Protein AF-A0A4R8RP46-F1 (afdb_monomer_lite)

Organism: Colletotrichum trifolii (NCBI:txid5466)

Structure (mmCIF, N/CA/C/O backbone):
data_AF-A0A4R8RP46-F1
#
_entry.id   AF-A0A4R8RP46-F1
#
loop_
_atom_site.group_PDB
_atom_site.id
_atom_site.type_symbol
_atom_site.label_atom_id
_atom_site.label_alt_id
_atom_site.label_comp_id
_atom_site.label_asym_id
_atom_site.label_entity_id
_atom_site.label_seq_id
_atom_site.pdbx_PDB_ins_code
_atom_site.Cartn_x
_atom_site.Cartn_y
_atom_site.Cartn_z
_atom_site.occupancy
_atom_site.B_iso_or_equiv
_atom_site.auth_seq_id
_atom_site.auth_comp_id
_atom_site.auth_asym_id
_atom_site.auth_atom_id
_atom_site.pdbx_PDB_model_num
ATOM 1 N N . MET A 1 1 ? 1.568 -0.955 0.364 1.00 81.25 1 MET A N 1
ATOM 2 C CA . MET A 1 1 ? 1.565 -2.417 0.571 1.00 81.25 1 MET A CA 1
ATOM 3 C C . MET A 1 1 ? 0.266 -2.947 0.021 1.00 81.25 1 MET A C 1
ATOM 5 O O . MET A 1 1 ? -0.796 -2.541 0.490 1.00 81.25 1 MET A O 1
ATOM 9 N N . HIS A 1 2 ? 0.371 -3.788 -0.991 1.00 82.38 2 HIS A N 1
ATOM 10 C CA . HIS A 1 2 ? -0.749 -4.465 -1.618 1.00 82.38 2 HIS A CA 1
ATOM 11 C C . HIS A 1 2 ? -0.330 -5.909 -1.912 1.00 82.38 2 HIS A C 1
ATOM 13 O O . HIS A 1 2 ? 0.815 -6.285 -1.653 1.00 82.38 2 HIS A O 1
ATOM 19 N N . TRP A 1 3 ? -1.266 -6.714 -2.398 1.00 83.00 3 TRP A N 1
ATOM 20 C CA . TRP A 1 3 ? -0.976 -8.031 -2.953 1.00 83.00 3 TRP A CA 1
ATOM 21 C C . TRP A 1 3 ? -1.946 -8.360 -4.088 1.00 83.00 3 TRP A C 1
ATOM 23 O O . TRP A 1 3 ? -3.057 -7.824 -4.145 1.00 83.00 3 TRP A O 1
ATOM 33 N N . HIS A 1 4 ? -1.544 -9.292 -4.951 1.00 79.75 4 HIS A N 1
ATOM 34 C CA . HIS A 1 4 ? -2.349 -9.784 -6.066 1.00 79.75 4 HIS A CA 1
ATOM 35 C C . HIS A 1 4 ? -2.932 -11.168 -5.740 1.00 79.75 4 HIS A C 1
ATOM 37 O O . HIS A 1 4 ? -2.186 -12.133 -5.581 1.00 79.75 4 HIS A O 1
ATOM 43 N N . PRO A 1 5 ? -4.265 -11.318 -5.608 1.00 70.94 5 PRO A N 1
ATOM 44 C CA . PRO A 1 5 ? -4.872 -12.583 -5.185 1.00 70.94 5 PRO A CA 1
ATOM 45 C C . PRO A 1 5 ? -4.964 -13.632 -6.304 1.00 70.94 5 PRO A C 1
ATOM 47 O O . PRO A 1 5 ? -5.328 -14.775 -6.034 1.00 70.94 5 PRO A O 1
ATOM 50 N N . ASN A 1 6 ? -4.722 -13.246 -7.560 1.00 71.69 6 ASN A N 1
ATOM 51 C CA . ASN A 1 6 ? -5.029 -14.053 -8.743 1.00 71.69 6 ASN A CA 1
ATOM 52 C C . ASN A 1 6 ? -3.844 -14.285 -9.693 1.00 71.69 6 ASN A C 1
ATOM 54 O O . ASN A 1 6 ? -4.048 -14.940 -10.715 1.00 71.69 6 ASN A O 1
ATOM 58 N N . ALA A 1 7 ? -2.646 -13.770 -9.400 1.00 71.00 7 ALA A N 1
ATOM 59 C CA . ALA A 1 7 ? -1.489 -13.948 -10.270 1.00 71.00 7 ALA A CA 1
ATOM 60 C C . ALA A 1 7 ? -0.156 -13.789 -9.544 1.00 71.00 7 ALA A C 1
ATOM 62 O O . ALA A 1 7 ? -0.041 -13.011 -8.600 1.00 71.00 7 ALA A O 1
ATOM 63 N N . ASP A 1 8 ? 0.849 -14.489 -10.066 1.00 77.69 8 ASP A N 1
ATOM 64 C CA . ASP A 1 8 ? 2.246 -14.191 -9.780 1.00 77.69 8 ASP A CA 1
ATOM 65 C C . ASP A 1 8 ? 2.625 -12.869 -10.467 1.00 77.69 8 ASP A C 1
ATOM 67 O O . ASP A 1 8 ? 2.337 -12.672 -11.656 1.00 77.69 8 ASP A O 1
ATOM 71 N N . GLU A 1 9 ? 3.282 -11.986 -9.721 1.00 78.12 9 GLU A N 1
ATOM 72 C CA . GLU A 1 9 ? 3.878 -10.755 -10.236 1.00 78.12 9 GLU A CA 1
ATOM 73 C C . GLU A 1 9 ? 5.312 -11.020 -10.706 1.00 78.12 9 GLU A C 1
ATOM 75 O O . GLU A 1 9 ? 6.105 -11.659 -10.012 1.00 78.12 9 GLU A O 1
ATOM 80 N N . TRP A 1 10 ? 5.651 -10.510 -11.888 1.00 81.62 10 TRP A N 1
ATOM 81 C CA . TRP A 1 10 ? 7.022 -10.408 -12.373 1.00 81.62 10 TRP A CA 1
ATOM 82 C C . TRP A 1 10 ? 7.407 -8.942 -12.502 1.00 81.62 10 TRP A C 1
ATOM 84 O O . TRP A 1 10 ? 6.864 -8.231 -13.348 1.00 81.62 10 TRP A O 1
ATOM 94 N N . SER A 1 11 ? 8.383 -8.510 -11.711 1.00 82.81 11 SER A N 1
ATOM 95 C CA . SER A 1 11 ? 8.837 -7.121 -11.700 1.00 82.81 11 SER A CA 1
ATOM 96 C C . SER A 1 11 ? 10.106 -6.957 -12.547 1.00 82.81 11 SER A C 1
ATOM 98 O O . SER A 1 11 ? 11.083 -7.698 -12.403 1.00 82.81 11 SER A O 1
ATOM 100 N N . PHE A 1 12 ? 10.110 -5.972 -13.446 1.00 85.06 12 PHE A N 1
ATOM 101 C CA . PHE A 1 12 ? 11.280 -5.577 -14.232 1.00 85.06 12 PHE A CA 1
ATOM 102 C C . PHE A 1 12 ? 11.626 -4.112 -13.959 1.00 85.06 12 PHE A C 1
ATOM 104 O O . PHE A 1 12 ? 10.839 -3.211 -14.246 1.00 85.06 12 PHE A O 1
ATOM 111 N N . PHE A 1 13 ? 12.818 -3.864 -13.418 1.00 86.50 13 PHE A N 1
ATOM 112 C CA . PHE A 1 13 ? 13.283 -2.522 -13.065 1.00 86.50 13 PHE A CA 1
ATOM 113 C C . PHE A 1 13 ? 13.990 -1.868 -14.256 1.00 86.50 13 PHE A C 1
ATOM 115 O O . PHE A 1 13 ? 15.043 -2.334 -14.689 1.00 86.50 13 PHE A O 1
ATOM 122 N N . ILE A 1 14 ? 13.423 -0.775 -14.771 1.00 88.12 14 ILE A N 1
ATOM 123 C CA . ILE A 1 14 ? 13.966 -0.029 -15.916 1.00 88.12 14 ILE A CA 1
ATOM 124 C C . ILE A 1 14 ? 15.112 0.879 -15.460 1.00 88.12 14 ILE A C 1
ATOM 126 O O . ILE A 1 14 ? 16.157 0.946 -16.108 1.00 88.12 14 ILE A O 1
ATOM 130 N N . ARG A 1 15 ? 14.928 1.582 -14.336 1.00 87.25 15 ARG A N 1
ATOM 131 C CA . ARG A 1 15 ? 15.946 2.456 -13.733 1.00 87.25 15 ARG A CA 1
ATOM 132 C C . ARG A 1 15 ? 15.701 2.672 -12.247 1.00 87.25 15 ARG A C 1
ATOM 134 O O . ARG A 1 15 ? 14.576 2.531 -11.781 1.00 87.25 15 ARG A O 1
ATOM 141 N N . GLY A 1 16 ? 16.747 3.099 -11.544 1.00 88.00 16 GLY A N 1
ATOM 142 C CA . GLY A 1 16 ? 16.708 3.436 -10.122 1.00 88.00 16 GLY A CA 1
ATOM 143 C C . GLY A 1 16 ? 17.165 2.289 -9.221 1.00 88.00 16 GLY A C 1
ATOM 144 O O . GLY A 1 16 ? 17.745 1.303 -9.680 1.00 88.00 16 GLY A O 1
ATOM 145 N N . ARG A 1 17 ? 16.951 2.448 -7.910 1.00 85.44 17 ARG A N 1
ATOM 146 C CA . ARG A 1 17 ? 17.280 1.435 -6.898 1.00 85.44 17 ARG A CA 1
ATOM 147 C C . ARG A 1 17 ? 16.041 1.127 -6.078 1.00 85.44 17 ARG A C 1
ATOM 149 O O . ARG A 1 17 ? 15.529 2.001 -5.383 1.00 85.44 17 ARG A O 1
ATOM 156 N N . ALA A 1 18 ? 15.603 -0.119 -6.145 1.00 85.31 18 ALA A N 1
ATOM 157 C CA . ALA A 1 18 ? 14.440 -0.593 -5.422 1.00 85.31 18 ALA A CA 1
ATOM 158 C C . ALA A 1 18 ? 14.819 -1.651 -4.397 1.00 85.31 18 ALA A C 1
ATOM 160 O O . ALA A 1 18 ? 15.783 -2.405 -4.567 1.00 85.31 18 ALA A O 1
ATOM 161 N N . ARG A 1 19 ? 13.996 -1.728 -3.358 1.00 80.44 19 ARG A N 1
ATOM 162 C CA . ARG A 1 19 ? 13.900 -2.898 -2.497 1.00 80.44 19 ARG A CA 1
ATOM 163 C C . ARG A 1 19 ? 12.488 -3.455 -2.621 1.00 80.44 19 ARG A C 1
ATOM 165 O O . ARG A 1 19 ? 11.533 -2.730 -2.362 1.00 80.44 19 ARG A O 1
ATOM 172 N N . ASP A 1 20 ? 12.395 -4.722 -3.006 1.00 74.88 20 ASP A N 1
ATOM 173 C CA . ASP A 1 20 ? 11.135 -5.443 -3.175 1.00 74.88 20 ASP A CA 1
ATOM 174 C C . ASP A 1 20 ? 10.917 -6.429 -2.012 1.00 74.88 20 ASP A C 1
ATOM 176 O O . ASP A 1 20 ? 11.827 -7.167 -1.621 1.00 74.88 20 ASP A O 1
ATOM 180 N N . MET A 1 21 ? 9.728 -6.378 -1.408 1.00 64.75 21 MET A N 1
ATOM 181 C CA . MET A 1 21 ? 9.329 -7.143 -0.224 1.00 64.75 21 MET A CA 1
ATOM 182 C C . MET A 1 21 ? 7.846 -7.523 -0.293 1.00 64.75 21 MET A C 1
ATOM 184 O O . MET A 1 21 ? 7.031 -6.978 0.445 1.00 64.75 21 MET A O 1
ATOM 188 N N . GLY A 1 22 ? 7.474 -8.427 -1.196 1.00 54.78 22 GLY A N 1
ATOM 189 C CA . GLY A 1 22 ? 6.193 -9.142 -1.159 1.00 54.78 22 GLY A CA 1
ATOM 190 C C . GLY A 1 22 ? 4.877 -8.354 -0.958 1.00 54.78 22 GLY A C 1
ATOM 191 O O . GLY A 1 22 ? 3.977 -8.909 -0.335 1.00 54.78 22 GLY A O 1
ATOM 192 N N . HIS A 1 23 ? 4.646 -7.120 -1.421 1.00 71.00 23 HIS A N 1
ATOM 193 C CA . HIS A 1 23 ? 5.485 -6.199 -2.205 1.00 71.00 23 HIS A CA 1
ATOM 194 C C . HIS A 1 23 ? 4.923 -4.781 -2.032 1.00 71.00 23 HIS A C 1
ATOM 196 O O . HIS A 1 23 ? 3.912 -4.384 -2.603 1.00 71.00 23 HIS A O 1
ATOM 202 N N . PHE A 1 24 ? 5.549 -3.994 -1.158 1.00 75.25 24 PHE A N 1
ATOM 203 C CA . PHE A 1 24 ? 5.631 -2.558 -1.401 1.00 75.25 24 PHE A CA 1
ATOM 204 C C . PHE A 1 24 ? 6.980 -2.309 -2.062 1.00 75.25 24 PHE A C 1
ATOM 206 O O . PHE A 1 24 ? 7.991 -2.860 -1.627 1.00 75.25 24 PHE A O 1
ATOM 213 N N . VAL A 1 25 ? 6.993 -1.477 -3.094 1.00 80.25 25 VAL A N 1
ATOM 214 C CA . VAL A 1 25 ? 8.233 -1.071 -3.743 1.00 80.25 25 VAL A CA 1
ATOM 215 C C . VAL A 1 25 ? 8.660 0.259 -3.147 1.00 80.25 25 VAL A C 1
ATOM 217 O O . VAL A 1 25 ? 7.968 1.269 -3.256 1.00 80.25 25 VAL A O 1
ATOM 220 N N . GLU A 1 26 ? 9.801 0.241 -2.469 1.00 86.56 26 GLU A N 1
ATOM 221 C CA . GLU A 1 26 ? 10.400 1.431 -1.877 1.00 86.56 26 GLU A CA 1
ATOM 222 C C . GLU A 1 26 ? 11.567 1.896 -2.750 1.00 86.56 26 GLU A C 1
ATOM 224 O O . GLU A 1 26 ? 12.530 1.151 -2.969 1.00 86.56 26 GLU A O 1
ATOM 229 N N . ASN A 1 27 ? 11.492 3.136 -3.244 1.00 89.69 27 ASN A N 1
ATOM 230 C CA . ASN A 1 27 ? 12.645 3.789 -3.852 1.00 89.69 27 ASN A CA 1
ATOM 231 C C . ASN A 1 27 ? 13.646 4.157 -2.747 1.00 89.69 27 ASN A C 1
ATOM 233 O O . ASN A 1 27 ? 13.352 4.985 -1.889 1.00 89.69 27 ASN A O 1
ATOM 237 N N . ILE A 1 28 ? 14.826 3.536 -2.778 1.00 91.62 28 ILE A N 1
ATOM 238 C CA . ILE A 1 28 ? 15.909 3.740 -1.798 1.00 91.62 28 ILE A CA 1
ATOM 239 C C . ILE A 1 28 ? 17.047 4.614 -2.352 1.00 91.62 28 ILE A C 1
ATOM 241 O O . ILE A 1 28 ? 18.153 4.646 -1.798 1.00 91.62 28 ILE A O 1
ATOM 245 N N . GLY A 1 29 ? 16.823 5.244 -3.505 1.00 87.50 29 GLY A N 1
ATOM 246 C CA . GLY A 1 29 ? 17.741 6.188 -4.123 1.00 87.50 29 GLY A CA 1
ATOM 247 C C . GLY A 1 29 ? 17.179 7.600 -4.191 1.00 87.50 29 GLY A C 1
ATOM 248 O O . GLY A 1 29 ? 16.005 7.838 -3.934 1.00 87.50 29 GLY A O 1
ATOM 249 N N . ASP A 1 30 ? 18.050 8.525 -4.583 1.00 91.94 30 ASP A N 1
ATOM 250 C CA . ASP A 1 30 ? 17.712 9.943 -4.752 1.00 91.94 30 ASP A CA 1
ATOM 251 C C . ASP A 1 30 ? 17.213 10.261 -6.175 1.00 91.94 30 ASP A C 1
ATOM 253 O O . ASP A 1 30 ? 16.832 11.387 -6.477 1.00 91.94 30 ASP A O 1
ATOM 257 N N . GLU A 1 31 ? 17.206 9.254 -7.052 1.00 92.38 31 GLU A N 1
ATOM 258 C CA . GLU A 1 31 ? 16.782 9.345 -8.449 1.00 92.38 31 GLU A CA 1
ATOM 259 C C . GLU A 1 31 ? 15.427 8.651 -8.654 1.00 92.38 31 GLU A C 1
ATOM 261 O O . GLU A 1 31 ? 15.087 7.740 -7.890 1.00 92.38 31 GLU A O 1
ATOM 266 N N . PRO A 1 32 ? 14.647 9.013 -9.690 1.00 91.56 32 PRO A N 1
ATOM 267 C CA . PRO A 1 32 ? 13.362 8.374 -9.942 1.00 91.56 32 PRO A CA 1
ATOM 268 C C . PRO A 1 32 ? 13.496 6.870 -10.218 1.00 91.56 32 PRO A C 1
ATOM 270 O O . PRO A 1 32 ? 14.373 6.432 -10.969 1.00 91.56 32 PRO A O 1
ATOM 273 N N . LEU A 1 33 ? 12.579 6.100 -9.634 1.00 89.50 33 LEU A N 1
ATOM 274 C CA . LEU A 1 33 ? 12.418 4.671 -9.874 1.00 89.50 33 LEU A CA 1
ATOM 275 C C . LEU A 1 33 ? 11.360 4.449 -10.956 1.00 89.50 33 LEU A C 1
ATOM 277 O O . LEU A 1 33 ? 10.286 5.043 -10.904 1.00 89.50 33 LEU A O 1
ATOM 281 N N . GLU A 1 34 ? 11.659 3.574 -11.909 1.00 89.25 34 GLU A N 1
ATOM 282 C CA . GLU A 1 34 ? 10.720 3.169 -12.953 1.00 89.25 34 GLU A CA 1
ATOM 283 C C . GLU A 1 34 ? 10.762 1.651 -13.098 1.00 89.25 34 GLU A C 1
ATOM 285 O O . GLU A 1 34 ? 11.837 1.054 -13.232 1.00 89.25 34 GLU A O 1
ATOM 290 N N . MET A 1 35 ? 9.592 1.027 -13.033 1.00 88.56 35 MET A N 1
ATOM 291 C CA . MET A 1 35 ? 9.435 -0.419 -12.971 1.00 88.56 35 MET A CA 1
ATOM 292 C C . MET A 1 35 ? 8.187 -0.836 -13.746 1.00 88.56 35 MET A C 1
ATOM 294 O O . MET A 1 35 ? 7.210 -0.092 -13.806 1.00 88.56 35 MET A O 1
ATOM 298 N N . LEU A 1 36 ? 8.232 -2.032 -14.324 1.00 87.06 36 LEU A N 1
ATOM 299 C CA . LEU A 1 36 ? 7.078 -2.707 -14.901 1.00 87.06 36 LEU A CA 1
ATOM 300 C C . LEU A 1 36 ? 6.686 -3.884 -14.016 1.00 87.06 36 LEU A C 1
ATOM 302 O O . LEU A 1 36 ? 7.523 -4.744 -13.740 1.00 87.06 36 LEU A O 1
ATOM 306 N N . GLU A 1 37 ? 5.413 -3.932 -13.642 1.00 85.06 37 GLU A N 1
ATOM 307 C CA . 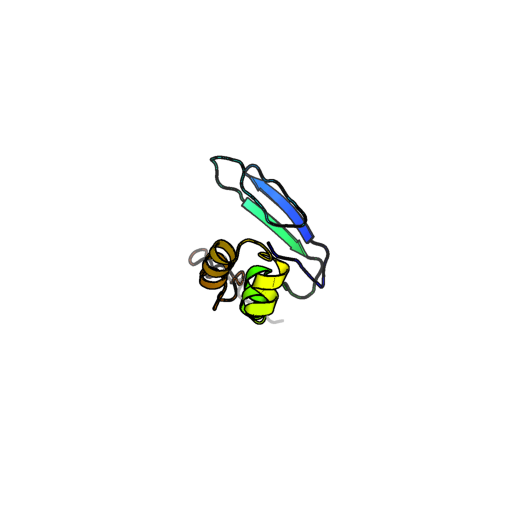GLU A 1 37 ? 4.777 -5.093 -13.020 1.00 85.06 37 GLU A CA 1
ATOM 308 C C . GLU A 1 37 ? 4.037 -5.865 -14.114 1.00 85.06 37 GLU A C 1
ATOM 310 O O . GLU A 1 37 ? 3.180 -5.324 -14.820 1.00 85.06 37 GLU A O 1
ATOM 315 N N . ILE A 1 38 ? 4.411 -7.127 -14.311 1.00 84.31 38 ILE A N 1
ATOM 316 C CA . ILE A 1 38 ? 3.841 -7.990 -15.341 1.00 84.31 38 ILE A CA 1
ATOM 317 C C . ILE A 1 38 ? 3.105 -9.132 -14.657 1.00 84.31 38 ILE A C 1
ATOM 319 O O . ILE A 1 38 ? 3.677 -9.877 -13.864 1.00 84.31 38 ILE A O 1
ATOM 323 N N . PHE A 1 39 ? 1.844 -9.313 -15.036 1.00 82.12 39 PHE A N 1
ATOM 324 C CA . PHE A 1 39 ? 0.976 -10.339 -14.474 1.00 82.12 39 PHE A CA 1
ATOM 325 C C . PHE A 1 39 ? 0.581 -11.339 -15.544 1.00 82.12 39 PHE A C 1
ATOM 327 O O . PHE A 1 39 ? 0.139 -10.968 -16.634 1.00 82.12 39 PHE A O 1
ATOM 334 N N . ARG A 1 40 ? 0.652 -12.630 -15.215 1.00 79.19 40 ARG A N 1
ATOM 335 C CA . ARG A 1 40 ? 0.019 -13.670 -16.033 1.00 79.19 40 ARG A CA 1
ATOM 336 C C . ARG A 1 40 ? -1.460 -13.804 -15.651 1.00 79.19 40 ARG A C 1
ATOM 338 O O . ARG A 1 40 ? -1.870 -14.817 -15.092 1.00 79.19 40 ARG A O 1
ATOM 345 N N . ALA A 1 41 ? -2.250 -12.780 -15.963 1.00 78.06 41 ALA A N 1
ATOM 346 C CA . ALA A 1 41 ? -3.694 -12.740 -15.737 1.00 78.06 41 ALA A CA 1
ATOM 347 C C . ALA A 1 41 ? -4.433 -12.114 -16.924 1.00 78.06 41 ALA A C 1
ATOM 349 O O . ALA A 1 41 ? -3.864 -11.358 -17.706 1.00 78.06 41 ALA A O 1
ATOM 350 N N . ASP A 1 42 ? -5.721 -12.422 -17.033 1.00 79.38 42 ASP A N 1
ATOM 351 C CA . ASP A 1 42 ? -6.657 -11.802 -17.974 1.00 79.38 42 ASP A CA 1
ATOM 352 C C . ASP A 1 42 ? -7.029 -10.361 -17.579 1.00 79.38 42 ASP A C 1
ATOM 354 O O . ASP A 1 42 ? -7.378 -9.551 -18.437 1.00 79.38 42 ASP A O 1
ATOM 358 N N . ALA A 1 43 ? -6.934 -10.035 -16.288 1.00 74.69 43 ALA A N 1
ATOM 359 C CA . ALA A 1 43 ? -7.165 -8.703 -15.751 1.00 74.69 43 ALA A CA 1
ATOM 360 C C . ALA A 1 43 ? -6.260 -8.405 -14.548 1.00 74.69 43 ALA A C 1
ATOM 362 O O . ALA A 1 43 ? -6.075 -9.250 -13.666 1.00 74.69 43 ALA A O 1
ATOM 363 N N . PHE A 1 44 ? -5.774 -7.165 -14.480 1.00 72.00 44 PHE A N 1
ATOM 364 C CA . PHE A 1 44 ? -5.106 -6.627 -13.298 1.00 72.00 44 PHE A CA 1
ATOM 365 C C . PHE A 1 44 ? -6.100 -6.511 -12.136 1.00 72.00 44 PHE A C 1
ATOM 367 O O . PHE A 1 44 ? -7.205 -5.985 -12.305 1.00 72.00 44 PHE A O 1
ATOM 374 N N . ARG A 1 45 ? -5.720 -7.026 -10.964 1.00 74.62 45 ARG A N 1
ATOM 375 C CA . ARG A 1 45 ? -6.469 -6.886 -9.710 1.00 74.62 45 ARG A CA 1
ATOM 376 C C . ARG A 1 45 ? -5.483 -6.774 -8.565 1.00 74.62 45 ARG A C 1
ATOM 378 O O . ARG A 1 45 ? -4.680 -7.683 -8.371 1.00 74.62 45 ARG A O 1
ATOM 385 N N . ASP A 1 46 ? -5.588 -5.708 -7.797 1.00 75.25 46 ASP A N 1
ATOM 386 C CA . ASP A 1 46 ? -4.820 -5.474 -6.586 1.00 75.25 46 ASP A CA 1
ATOM 387 C C . ASP A 1 46 ? -5.732 -5.487 -5.355 1.00 75.25 46 ASP A C 1
ATOM 389 O O . ASP A 1 46 ? -6.961 -5.380 -5.428 1.00 75.25 46 ASP A O 1
ATOM 393 N N . PHE A 1 47 ? -5.117 -5.672 -4.194 1.00 75.06 47 PHE A N 1
ATOM 394 C CA . PHE A 1 47 ? -5.786 -5.510 -2.917 1.00 75.06 47 PHE A CA 1
ATOM 395 C C . PHE A 1 47 ? -4.911 -4.671 -1.988 1.00 75.06 47 PHE A C 1
ATOM 397 O O . PHE A 1 47 ? -3.845 -5.105 -1.549 1.00 75.06 47 PHE A O 1
ATOM 404 N N . SER A 1 48 ? -5.361 -3.450 -1.692 1.00 81.62 48 SER A N 1
ATOM 405 C CA . SER A 1 48 ? -4.654 -2.515 -0.815 1.00 81.62 48 SER A CA 1
ATOM 406 C C . SER A 1 48 ? -4.895 -2.840 0.657 1.00 81.62 48 SER A C 1
ATOM 408 O O . SER A 1 48 ? -6.035 -2.887 1.130 1.00 81.62 48 SER A O 1
ATOM 410 N N . LEU A 1 49 ? -3.809 -2.981 1.423 1.00 83.19 49 LEU A N 1
ATOM 411 C CA . LEU A 1 49 ? -3.892 -3.180 2.870 1.00 83.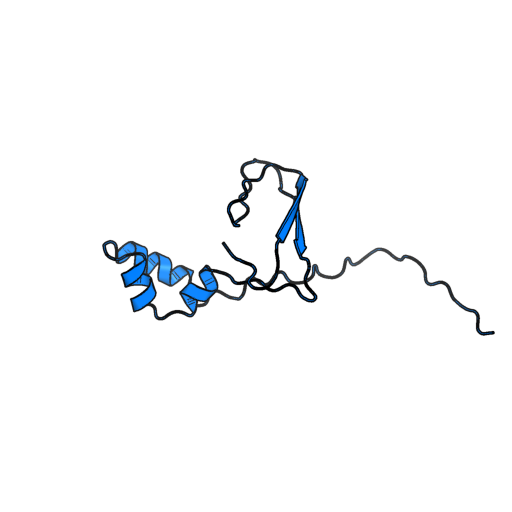19 49 LEU A CA 1
ATOM 412 C C . LEU A 1 49 ? -4.596 -1.999 3.561 1.00 83.19 49 LEU A C 1
ATOM 414 O O . LEU A 1 49 ? -5.405 -2.204 4.462 1.00 83.19 49 LEU A O 1
ATOM 418 N N . PHE A 1 50 ? -4.296 -0.761 3.151 1.00 84.06 50 PHE A N 1
ATOM 419 C CA . PHE A 1 50 ? -4.861 0.441 3.775 1.00 84.06 50 PHE A CA 1
ATOM 420 C C . PHE A 1 50 ? -6.360 0.565 3.539 1.00 84.06 50 PHE A C 1
ATOM 422 O O . PHE A 1 50 ? -7.089 0.881 4.479 1.00 84.06 50 PHE A O 1
ATOM 429 N N . GLN A 1 51 ? -6.821 0.234 2.333 1.00 82.31 51 GLN A N 1
ATOM 430 C CA . GLN A 1 51 ? -8.248 0.173 2.037 1.00 82.31 51 GLN A CA 1
ATOM 431 C C . GLN A 1 51 ? -8.938 -0.884 2.904 1.00 82.31 51 GLN A C 1
ATOM 433 O O . GLN A 1 51 ? -9.950 -0.601 3.540 1.00 82.31 51 GLN A O 1
ATOM 438 N N . TRP A 1 52 ? -8.363 -2.084 3.007 1.00 83.69 52 TRP A N 1
ATOM 439 C CA . TRP A 1 52 ? -8.930 -3.136 3.848 1.00 83.69 52 TRP A CA 1
ATOM 440 C C . TRP A 1 52 ? -9.034 -2.733 5.318 1.00 83.69 52 TRP A C 1
ATOM 442 O O . TR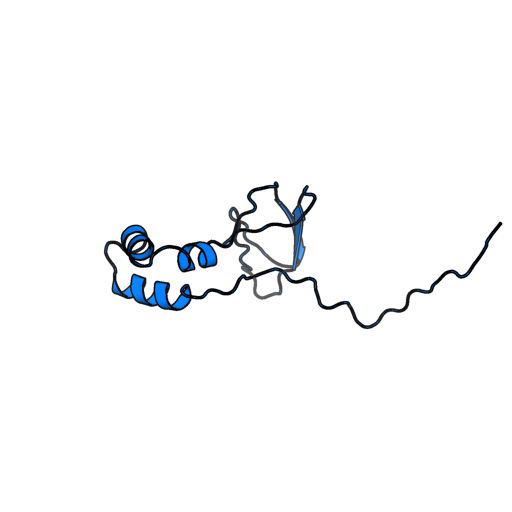P A 1 52 ? -10.057 -2.981 5.960 1.00 83.69 52 TRP A O 1
ATOM 452 N N . MET A 1 53 ? -8.007 -2.072 5.852 1.00 88.12 53 MET A N 1
ATOM 453 C CA . MET A 1 53 ? -8.046 -1.556 7.218 1.00 88.12 53 MET A CA 1
ATOM 454 C C . MET A 1 53 ? -9.092 -0.448 7.378 1.00 88.12 53 MET A C 1
ATOM 456 O O . MET A 1 53 ? -9.756 -0.425 8.405 1.00 88.12 53 MET A O 1
ATOM 460 N N . GLY A 1 54 ? -9.286 0.420 6.381 1.00 85.56 54 GLY A N 1
ATOM 461 C CA . GLY A 1 54 ? -10.333 1.448 6.385 1.00 85.56 54 GLY A CA 1
ATOM 462 C C . GLY A 1 54 ? -11.763 0.890 6.361 1.00 85.56 54 GLY A C 1
ATOM 463 O O . GLY A 1 54 ? -12.641 1.446 7.020 1.00 85.56 54 GLY A O 1
ATOM 464 N N . GLU A 1 55 ? -11.981 -0.229 5.664 1.00 87.69 55 GLU A N 1
ATOM 465 C CA . GLU A 1 55 ? -13.274 -0.934 5.572 1.00 87.69 55 GLU A CA 1
ATOM 466 C C . GLU A 1 55 ? -13.541 -1.880 6.760 1.00 87.69 55 GLU A C 1
ATOM 468 O O . GLU A 1 55 ? -14.664 -2.333 6.989 1.00 87.69 55 GLU A O 1
ATOM 473 N N . THR A 1 56 ? -12.516 -2.188 7.556 1.00 89.06 56 THR A N 1
ATOM 474 C CA . THR A 1 56 ? -12.645 -3.043 8.741 1.00 89.06 56 THR A CA 1
ATOM 475 C C . THR A 1 56 ? -13.107 -2.217 9.950 1.00 89.06 56 THR A C 1
ATOM 477 O O . THR A 1 56 ? -12.614 -1.108 10.162 1.00 89.06 56 THR A O 1
ATOM 480 N N . PRO A 1 57 ? -14.009 -2.728 10.817 1.00 92.50 57 PRO A N 1
ATOM 481 C CA . PRO A 1 57 ? -14.442 -2.003 12.008 1.00 92.50 57 PRO A CA 1
ATOM 482 C C . PRO A 1 57 ? -13.274 -1.488 12.861 1.00 92.50 57 PRO A C 1
ATOM 484 O O . PRO A 1 57 ? -12.458 -2.274 13.347 1.00 92.50 57 PRO A O 1
ATOM 487 N N . LYS A 1 58 ? -13.255 -0.171 13.118 1.00 90.38 58 LYS A N 1
ATOM 488 C CA . LYS A 1 58 ? -12.218 0.556 13.879 1.00 90.38 58 LYS A CA 1
ATOM 489 C C . LYS A 1 58 ? -11.692 -0.201 15.093 1.00 90.38 58 LYS A C 1
ATOM 491 O O . LYS A 1 58 ? -10.485 -0.309 15.283 1.00 90.38 58 LYS A O 1
ATOM 496 N N . LYS A 1 59 ? -12.603 -0.702 15.935 1.00 90.31 59 LYS A N 1
ATOM 497 C CA . LYS A 1 59 ? -12.235 -1.391 17.175 1.00 90.31 59 LYS A CA 1
ATOM 498 C C . LYS A 1 59 ? -11.377 -2.624 16.898 1.00 90.31 59 LYS A C 1
ATOM 500 O O . LYS A 1 59 ? -10.386 -2.816 17.586 1.00 90.31 59 LYS A O 1
ATOM 505 N N . MET A 1 60 ? -11.712 -3.416 15.877 1.00 90.31 60 MET A N 1
ATOM 506 C CA . MET A 1 60 ? -10.899 -4.576 15.516 1.00 90.31 60 MET A CA 1
ATOM 507 C C . MET A 1 60 ? -9.514 -4.149 15.035 1.00 90.31 60 MET A C 1
ATOM 509 O O . MET A 1 60 ? -8.531 -4.738 15.465 1.00 90.31 60 MET A O 1
ATOM 513 N N . VAL A 1 61 ? -9.419 -3.103 14.214 1.00 89.62 61 VAL A N 1
ATOM 514 C CA . VAL A 1 61 ? -8.129 -2.597 13.718 1.00 89.62 61 VAL A CA 1
ATOM 515 C C . VAL A 1 61 ? -7.241 -2.111 14.868 1.00 89.62 61 VAL A C 1
ATOM 517 O O . VAL A 1 61 ? -6.084 -2.514 14.965 1.00 89.62 61 VAL A O 1
ATOM 520 N N . ILE A 1 62 ? -7.786 -1.287 15.769 1.00 89.75 62 ILE A N 1
ATOM 521 C CA . ILE A 1 62 ? -7.038 -0.738 16.908 1.00 89.75 62 ILE A CA 1
ATOM 522 C C . ILE A 1 62 ? -6.639 -1.844 17.889 1.00 89.75 62 ILE A C 1
ATOM 524 O O . ILE A 1 62 ? -5.477 -1.903 18.280 1.00 89.75 62 ILE A O 1
ATOM 528 N N . ASP A 1 63 ? -7.556 -2.743 18.251 1.00 91.31 63 ASP A N 1
ATOM 529 C CA . ASP A 1 63 ? -7.265 -3.805 19.218 1.00 91.31 63 ASP A CA 1
ATOM 530 C C . ASP A 1 63 ? -6.195 -4.786 18.691 1.00 91.31 63 ASP A C 1
ATOM 532 O O . ASP A 1 63 ? -5.397 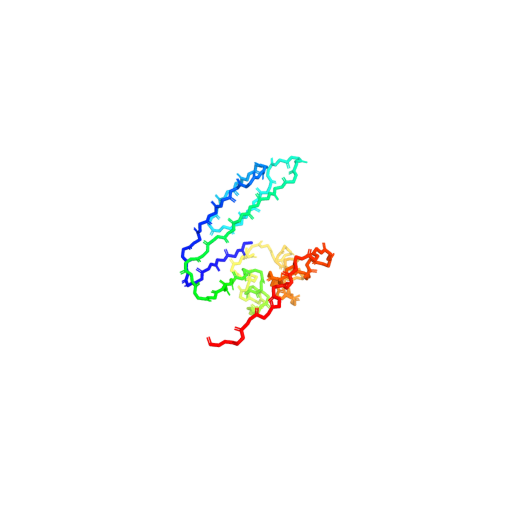-5.285 19.480 1.00 91.31 63 ASP A O 1
ATOM 536 N N . HIS A 1 64 ? -6.138 -5.049 17.376 1.00 91.00 64 HIS A N 1
ATOM 537 C CA . HIS A 1 64 ? -5.140 -5.956 16.788 1.00 91.00 64 HIS A CA 1
ATOM 538 C C . HIS A 1 64 ? -3.770 -5.298 16.582 1.00 91.00 64 HIS A C 1
ATOM 540 O O . HIS A 1 64 ? -2.749 -5.917 16.873 1.00 91.00 64 HIS A O 1
ATOM 546 N N . LEU A 1 65 ? -3.726 -4.070 16.056 1.00 90.88 65 LEU A N 1
ATOM 547 C CA . LEU A 1 65 ? -2.469 -3.421 15.652 1.00 90.88 65 LEU A CA 1
ATOM 548 C C . LEU A 1 65 ? -1.864 -2.531 16.745 1.00 90.88 65 LEU A C 1
ATOM 550 O O . LEU A 1 65 ? -0.663 -2.278 16.742 1.00 90.88 65 LEU A O 1
ATOM 554 N N . PHE A 1 66 ? -2.690 -2.056 17.678 1.00 92.44 66 PHE A N 1
ATOM 555 C CA . PHE A 1 66 ? -2.337 -1.017 18.645 1.00 92.44 66 PHE A CA 1
ATOM 556 C C . PHE A 1 66 ? -2.798 -1.366 20.069 1.00 92.44 66 PHE A C 1
ATOM 558 O O . PHE A 1 66 ? -3.137 -0.479 20.853 1.00 92.44 66 PHE A O 1
ATOM 565 N N . ALA A 1 67 ? -2.774 -2.656 20.429 1.00 86.88 67 ALA A N 1
ATOM 566 C CA . ALA A 1 67 ? -3.272 -3.192 21.705 1.00 86.88 67 ALA A CA 1
ATOM 567 C C . ALA A 1 67 ? -2.756 -2.469 22.971 1.00 86.88 67 ALA A C 1
ATOM 569 O O . ALA A 1 67 ? -3.406 -2.502 24.018 1.00 86.88 67 ALA A O 1
ATOM 570 N N . HIS A 1 68 ? -1.590 -1.820 22.891 1.00 92.19 68 HIS A N 1
ATOM 571 C CA . HIS A 1 68 ? -0.957 -1.095 23.998 1.00 92.19 68 HIS A CA 1
ATOM 572 C C . HIS A 1 68 ? -0.672 0.384 23.689 1.00 92.19 68 HIS A C 1
ATOM 574 O O . HIS A 1 68 ? -0.015 1.051 24.483 1.00 92.19 68 HIS A O 1
ATOM 580 N N . ASP A 1 69 ? -1.161 0.906 22.560 1.00 91.38 69 ASP A N 1
ATOM 581 C CA . ASP A 1 69 ? -0.909 2.283 22.118 1.00 91.38 69 ASP A CA 1
ATOM 582 C C . ASP A 1 69 ? -2.125 2.864 21.377 1.00 91.38 69 ASP A C 1
ATOM 584 O O . ASP A 1 69 ? -2.137 3.075 20.161 1.00 91.38 69 ASP A O 1
ATOM 588 N N . ALA A 1 70 ? -3.189 3.120 22.139 1.00 87.62 70 ALA A N 1
ATOM 589 C CA . ALA A 1 70 ? -4.446 3.634 21.601 1.00 87.62 70 ALA A CA 1
ATOM 590 C C . ALA A 1 70 ? -4.302 5.017 20.937 1.00 87.62 70 ALA A C 1
ATOM 592 O O . ALA A 1 70 ? -5.066 5.337 20.026 1.00 87.62 70 ALA A O 1
ATOM 593 N N . GLU A 1 71 ? -3.330 5.834 21.358 1.00 90.88 71 GLU A N 1
ATOM 594 C CA . GLU A 1 71 ? -3.095 7.153 20.765 1.00 90.88 71 GLU A CA 1
ATOM 595 C C . GLU A 1 71 ? -2.564 7.022 19.332 1.00 90.88 71 GLU A C 1
ATOM 597 O O . GLU A 1 71 ? -3.093 7.653 18.409 1.00 90.88 71 GLU A O 1
ATOM 602 N N . SER A 1 72 ? -1.559 6.168 19.120 1.00 90.81 72 SER A N 1
ATOM 603 C CA . SER A 1 72 ? -1.070 5.854 17.774 1.00 90.81 72 SER A CA 1
ATOM 604 C C . SER A 1 72 ? -2.144 5.166 16.932 1.00 90.81 72 SER A C 1
ATOM 606 O O . SER A 1 72 ? -2.278 5.481 15.748 1.00 90.81 72 SER A O 1
ATOM 608 N N . GLY A 1 73 ? -2.965 4.307 17.547 1.00 90.69 73 GLY A N 1
ATOM 609 C CA . GLY A 1 73 ? -4.103 3.667 16.887 1.00 90.69 73 GLY A CA 1
ATOM 610 C C . GLY A 1 73 ? -5.147 4.660 16.377 1.00 90.69 73 GLY A C 1
ATOM 611 O O . GLY A 1 73 ? -5.639 4.512 15.258 1.00 90.69 73 GLY A O 1
ATOM 612 N N . GLU A 1 74 ? -5.441 5.720 17.132 1.00 89.94 74 GLU A N 1
ATOM 613 C CA . GLU A 1 74 ? -6.343 6.774 16.664 1.00 89.94 74 GLU A CA 1
ATOM 614 C C . GLU A 1 74 ? -5.730 7.554 15.499 1.00 89.94 74 GLU A C 1
ATOM 616 O O . GLU A 1 74 ? -6.381 7.736 14.471 1.00 89.94 74 GLU A O 1
ATOM 621 N N . LYS A 1 75 ? -4.463 7.975 15.617 1.00 90.50 75 LYS A N 1
ATOM 622 C CA . LYS A 1 75 ? -3.751 8.688 14.540 1.00 90.50 75 LYS A CA 1
ATOM 623 C C . LYS A 1 75 ? -3.716 7.868 13.252 1.00 90.50 75 LYS A C 1
ATOM 625 O O . LYS A 1 75 ? -3.872 8.419 12.164 1.00 90.50 75 LYS A O 1
ATOM 630 N N . PHE A 1 76 ? -3.517 6.561 13.378 1.00 89.94 76 PHE A N 1
ATOM 631 C CA . PHE A 1 76 ? -3.569 5.624 12.270 1.00 89.94 76 PHE A CA 1
ATOM 632 C C . PHE A 1 76 ? -4.974 5.533 11.668 1.00 89.94 76 PHE A C 1
ATOM 634 O O . PHE A 1 76 ? -5.133 5.737 10.467 1.00 89.94 76 PHE A O 1
ATOM 641 N N . TRP A 1 77 ? -6.002 5.316 12.497 1.00 88.38 77 TRP A N 1
ATOM 642 C CA . TRP A 1 77 ? -7.393 5.227 12.046 1.00 88.38 77 TRP A CA 1
ATOM 643 C C . TRP A 1 77 ? -7.839 6.474 11.275 1.00 88.38 77 TRP A C 1
ATOM 645 O O . TRP A 1 77 ? -8.499 6.370 10.246 1.00 88.38 77 TRP A O 1
ATOM 655 N N . GLN A 1 78 ? -7.439 7.662 11.731 1.00 88.25 78 GLN A N 1
ATOM 656 C CA . GLN A 1 78 ? -7.750 8.922 11.055 1.00 88.25 78 GLN A CA 1
ATOM 657 C C . GLN A 1 78 ? -7.146 9.022 9.647 1.00 88.25 78 GLN A C 1
ATOM 659 O O . GLN A 1 78 ? -7.708 9.730 8.818 1.00 88.25 78 GLN A O 1
ATOM 664 N N . ARG A 1 79 ? -6.037 8.323 9.374 1.00 85.81 79 ARG A N 1
ATOM 665 C CA . ARG A 1 79 ? -5.394 8.295 8.052 1.00 85.81 79 ARG A CA 1
ATOM 666 C C . ARG A 1 79 ? -5.999 7.266 7.105 1.00 85.81 79 ARG A C 1
ATOM 668 O O . ARG A 1 79 ? -5.959 7.484 5.903 1.00 85.81 79 ARG A O 1
ATOM 675 N N . VAL A 1 80 ? -6.511 6.155 7.631 1.00 85.44 80 VAL A N 1
ATOM 676 C CA . VAL A 1 80 ? -7.024 5.045 6.806 1.00 85.44 80 VAL A CA 1
ATOM 677 C C . VAL A 1 80 ? -8.541 5.070 6.639 1.00 85.44 80 VAL A C 1
ATOM 679 O O . VAL A 1 80 ? -9.063 4.454 5.714 1.00 85.44 80 VAL A O 1
ATOM 682 N N . ARG A 1 81 ? -9.273 5.780 7.511 1.00 80.12 81 ARG A N 1
ATOM 683 C CA . ARG A 1 81 ? -10.728 5.916 7.376 1.00 80.12 81 ARG A CA 1
ATOM 684 C C . ARG A 1 81 ? -11.057 6.697 6.102 1.00 80.12 81 ARG A C 1
ATOM 686 O O . ARG A 1 81 ? -10.627 7.836 5.947 1.00 80.12 81 ARG A O 1
ATOM 693 N N . GLY A 1 82 ? -11.839 6.089 5.214 1.00 69.56 82 GLY A N 1
ATOM 694 C CA . GLY A 1 82 ? -12.175 6.691 3.923 1.00 69.56 82 GLY A CA 1
ATOM 695 C C . GLY A 1 82 ? -11.016 6.709 2.926 1.00 69.56 82 GLY A C 1
ATOM 696 O O . GLY A 1 82 ? -10.982 7.599 2.085 1.00 69.56 82 GLY A O 1
ATOM 697 N N . ALA A 1 83 ? -10.066 5.771 3.032 1.00 63.25 83 ALA A N 1
ATOM 698 C CA . ALA A 1 83 ? -9.060 5.567 1.997 1.00 63.25 83 ALA A CA 1
ATOM 699 C C . ALA A 1 83 ? -9.758 5.288 0.655 1.00 63.25 83 ALA A C 1
ATOM 701 O O . ALA A 1 83 ? -10.389 4.243 0.482 1.00 63.25 83 ALA A O 1
ATOM 702 N N . GLU A 1 84 ? -9.677 6.247 -0.269 1.00 62.41 84 GLU A N 1
ATOM 703 C CA . GLU A 1 84 ? -10.106 6.052 -1.651 1.00 62.41 84 GLU A CA 1
ATOM 704 C C . GLU A 1 84 ? -9.292 4.914 -2.272 1.00 62.41 84 GLU A C 1
ATOM 706 O O . GLU A 1 84 ? -8.149 4.656 -1.879 1.00 62.41 84 GLU A O 1
ATOM 711 N N . LYS A 1 85 ? -9.906 4.183 -3.206 1.00 55.50 85 LYS A N 1
ATOM 712 C CA . LYS A 1 85 ? -9.226 3.086 -3.886 1.00 55.50 85 LYS A CA 1
ATOM 713 C C . LYS A 1 85 ? -8.062 3.679 -4.681 1.00 55.50 85 LYS A C 1
ATOM 715 O O . LYS A 1 85 ? -8.286 4.454 -5.605 1.00 55.50 85 LYS A O 1
ATOM 720 N N . ASP A 1 86 ? -6.844 3.316 -4.294 1.00 59.81 86 ASP A N 1
ATOM 721 C CA . ASP A 1 86 ? -5.609 3.636 -5.016 1.00 59.81 86 ASP A CA 1
ATOM 722 C C . ASP A 1 86 ? -5.550 2.753 -6.271 1.00 59.81 86 ASP A C 1
ATOM 724 O O . ASP A 1 86 ? -4.809 1.778 -6.332 1.00 59.81 86 ASP A O 1
ATOM 728 N N . GLU A 1 87 ? -6.467 2.993 -7.213 1.00 56.25 87 GLU A N 1
ATOM 729 C CA . GLU A 1 87 ? -6.477 2.295 -8.493 1.00 56.25 87 GLU A CA 1
ATOM 730 C C . GLU A 1 87 ? -5.339 2.834 -9.353 1.00 56.25 87 GLU A C 1
ATOM 732 O O . GLU A 1 87 ? -5.254 4.038 -9.599 1.00 56.25 87 GLU A O 1
ATOM 737 N N . ILE A 1 88 ? -4.522 1.936 -9.907 1.00 54.38 88 ILE A N 1
ATOM 738 C CA . ILE A 1 88 ? -3.687 2.269 -11.062 1.00 54.38 88 ILE A CA 1
ATOM 739 C C . ILE A 1 88 ? -4.630 2.552 -12.240 1.00 54.38 88 ILE A C 1
ATOM 741 O O . ILE A 1 88 ? -5.006 1.666 -13.011 1.00 54.38 88 ILE A O 1
ATOM 745 N N . THR A 1 89 ? -5.067 3.802 -12.367 1.00 49.03 89 THR A N 1
ATOM 746 C CA . THR A 1 89 ? -5.778 4.274 -13.553 1.00 49.03 89 THR A CA 1
ATOM 747 C C . THR A 1 89 ? -4.849 4.208 -14.756 1.00 49.03 89 THR A C 1
ATOM 749 O O . THR A 1 89 ? -3.653 4.494 -14.658 1.00 49.03 89 THR A O 1
ATOM 752 N N . ARG A 1 90 ? -5.408 3.825 -15.914 1.00 42.44 90 ARG A N 1
ATOM 753 C CA . ARG A 1 90 ? -4.703 3.912 -17.199 1.00 42.44 90 ARG A CA 1
ATOM 754 C C .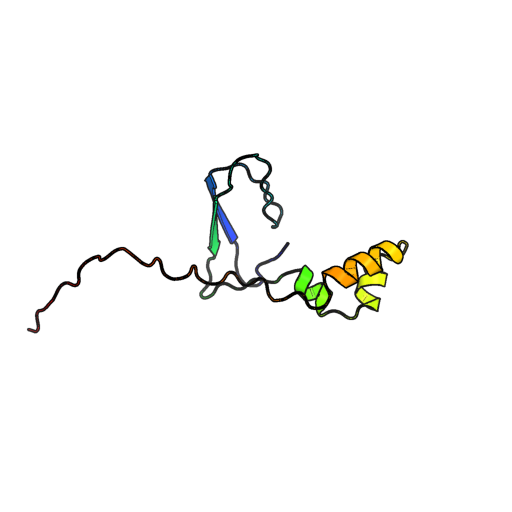 ARG A 1 90 ? -4.081 5.307 -17.297 1.00 42.44 90 ARG A C 1
ATOM 756 O O . ARG A 1 90 ? -4.788 6.260 -16.968 1.00 42.44 90 ARG A O 1
ATOM 763 N N . PRO A 1 91 ? -2.818 5.444 -17.738 1.00 42.09 91 PRO A N 1
ATOM 764 C CA . PRO A 1 91 ? -2.291 6.767 -18.012 1.00 42.09 91 PRO A CA 1
ATOM 765 C C . PRO A 1 91 ? -3.264 7.427 -18.983 1.00 42.09 91 PRO A C 1
ATOM 767 O O . PRO A 1 91 ? -3.678 6.785 -19.960 1.00 42.09 91 PRO A O 1
ATOM 770 N N . ASP A 1 92 ? -3.675 8.658 -18.676 1.00 42.81 92 ASP A N 1
ATOM 771 C CA . ASP A 1 92 ? -4.391 9.489 -19.633 1.00 42.81 92 ASP A CA 1
ATOM 772 C C . ASP A 1 92 ? -3.677 9.332 -20.970 1.00 42.81 92 ASP A C 1
ATOM 774 O O . ASP A 1 92 ? -2.443 9.401 -21.033 1.00 42.81 92 ASP A O 1
ATOM 778 N N . ALA A 1 93 ? -4.453 8.960 -21.992 1.00 39.97 93 ALA A N 1
ATOM 779 C CA . ALA A 1 93 ? -3.948 8.649 -23.315 1.00 39.97 93 ALA A CA 1
ATOM 780 C C . ALA A 1 93 ? -2.855 9.653 -23.674 1.00 39.97 93 ALA A C 1
ATOM 782 O O . ALA A 1 93 ? -3.064 10.855 -23.534 1.00 39.97 93 ALA A O 1
ATOM 783 N N . VAL A 1 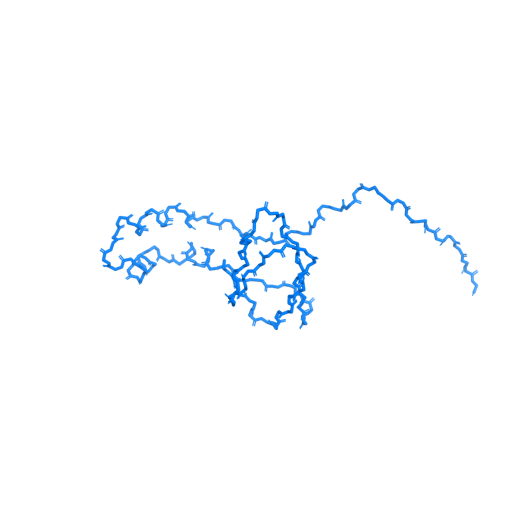94 ? -1.693 9.150 -24.092 1.00 42.62 94 VAL A N 1
ATOM 784 C CA . VAL A 1 94 ? -0.611 9.971 -24.628 1.00 42.62 94 VAL A CA 1
ATOM 785 C C . VAL A 1 94 ? -1.202 10.812 -25.762 1.00 42.62 94 VAL A C 1
ATOM 787 O O . VAL A 1 94 ? -1.339 10.351 -26.896 1.00 42.62 94 VAL A O 1
ATOM 790 N N . GLU A 1 95 ? -1.627 12.034 -25.448 1.00 40.03 95 GLU A N 1
ATOM 791 C CA . GLU A 1 95 ? -2.033 13.019 -26.432 1.00 40.03 95 GLU A CA 1
ATOM 792 C C . GLU A 1 95 ? -0.765 13.447 -27.162 1.00 40.03 95 GLU A C 1
ATOM 794 O O . GLU A 1 95 ? 0.066 14.187 -26.639 1.00 40.03 95 GLU A O 1
ATOM 799 N N . GLY A 1 96 ? -0.617 12.964 -28.393 1.00 39.16 96 GLY A N 1
ATOM 800 C CA . GLY A 1 96 ? 0.341 13.515 -29.345 1.00 39.16 96 GLY A CA 1
ATOM 801 C C . GLY A 1 96 ? 1.308 12.491 -29.913 1.00 39.16 96 GLY A C 1
ATOM 802 O O . GLY A 1 96 ? 2.459 12.404 -29.504 1.00 39.16 96 GLY A O 1
ATOM 803 N N . GLY A 1 97 ? 0.865 11.775 -30.943 1.00 28.06 97 GLY A N 1
ATOM 804 C CA . GLY A 1 97 ? 1.755 10.956 -31.759 1.00 28.06 97 GLY A CA 1
ATOM 805 C C . GLY A 1 97 ? 1.008 10.236 -32.866 1.00 28.06 97 GLY A C 1
ATOM 806 O O . GLY A 1 97 ? 0.779 9.037 -32.774 1.00 28.06 97 GLY A O 1
ATOM 807 N N . ARG A 1 98 ? 0.596 10.976 -33.904 1.00 39.06 98 ARG A N 1
ATOM 808 C CA . ARG A 1 98 ? 0.041 10.414 -35.144 1.00 39.06 98 ARG A CA 1
ATOM 809 C C . ARG A 1 98 ? 0.979 9.327 -35.682 1.00 39.06 98 ARG A C 1
ATOM 811 O O . ARG A 1 98 ? 2.071 9.648 -36.139 1.00 39.06 98 ARG A O 1
ATOM 818 N N . HIS A 1 99 ? 0.521 8.081 -35.705 1.00 34.03 99 HIS A N 1
ATOM 819 C CA . HIS A 1 99 ? 1.025 7.073 -36.630 1.00 34.03 99 HIS A CA 1
ATOM 820 C C . HIS A 1 99 ? -0.129 6.663 -37.538 1.00 34.03 99 HIS A C 1
ATOM 822 O O . HIS A 1 99 ? -1.228 6.385 -37.067 1.00 34.03 99 HIS A O 1
ATOM 828 N N . GLY A 1 100 ? 0.124 6.789 -38.839 1.00 31.03 100 GLY A N 1
ATOM 829 C CA . GLY A 1 100 ? -0.879 6.853 -39.889 1.00 31.03 100 GLY A CA 1
ATOM 830 C C . GLY A 1 100 ? -1.717 5.592 -40.038 1.00 31.03 100 GLY A C 1
ATOM 831 O O . GLY A 1 100 ? -1.236 4.471 -39.884 1.00 31.03 100 GLY A O 1
ATOM 832 N N . GLU A 1 101 ? -2.973 5.826 -40.391 1.00 33.19 101 GLU A N 1
ATOM 833 C CA . GLU A 1 101 ? -3.852 4.856 -41.029 1.00 33.19 101 GLU A CA 1
ATOM 834 C C . GLU A 1 101 ? -3.207 4.349 -42.330 1.00 33.19 101 GLU A C 1
ATOM 836 O O . GLU A 1 101 ? -2.683 5.157 -43.105 1.00 33.19 101 GLU A O 1
ATOM 841 N N . PRO A 1 102 ? -3.267 3.046 -42.632 1.00 36.12 102 PRO A N 1
ATOM 842 C CA . PRO A 1 102 ? -3.280 2.592 -44.005 1.00 36.12 102 PRO A CA 1
ATOM 843 C C . PRO A 1 102 ? -4.739 2.498 -44.468 1.00 36.12 102 PRO A C 1
ATOM 845 O O . PRO A 1 102 ? -5.497 1.636 -44.023 1.00 36.12 102 PRO A O 1
ATOM 848 N N . GLU A 1 103 ? -5.127 3.407 -45.359 1.00 35.19 103 GLU A N 1
ATOM 849 C CA . GLU A 1 103 ? -6.334 3.271 -46.169 1.00 35.19 103 GLU A CA 1
ATOM 850 C C . GLU A 1 103 ? -6.191 2.108 -47.174 1.00 35.19 103 GLU A C 1
ATOM 852 O O . GLU A 1 103 ? -5.176 1.982 -47.858 1.00 35.19 103 GLU A O 1
ATOM 857 N N . THR A 1 104 ? -7.275 1.326 -47.270 1.00 35.81 104 THR A N 1
ATOM 858 C CA . THR A 1 104 ? -7.792 0.534 -48.412 1.00 35.81 104 THR A CA 1
ATOM 859 C C . THR A 1 104 ? -7.004 -0.660 -48.971 1.00 35.81 104 THR A C 1
ATOM 861 O O . THR A 1 104 ? -5.907 -0.509 -49.488 1.00 35.81 104 THR A O 1
ATOM 864 N N . GLU A 1 105 ? -7.665 -1.826 -49.025 1.00 31.38 105 GLU A N 1
ATOM 865 C CA . GLU A 1 105 ? -8.280 -2.336 -50.270 1.00 31.38 105 GLU A CA 1
ATOM 866 C C . GLU A 1 105 ? -9.288 -3.465 -49.956 1.00 31.38 105 GLU A C 1
ATOM 868 O O . GLU A 1 105 ? -8.943 -4.485 -49.361 1.00 31.38 105 GLU A O 1
ATOM 873 N N . GLU A 1 106 ? -10.553 -3.265 -50.343 1.00 33.25 106 GLU A N 1
ATOM 874 C CA . GLU A 1 106 ? -11.458 -4.367 -50.682 1.00 33.25 106 GLU A CA 1
ATOM 875 C C . GLU A 1 106 ? -10.954 -5.004 -51.983 1.00 33.25 106 GLU A C 1
ATOM 877 O O . GLU A 1 106 ? -10.844 -4.289 -52.976 1.00 33.25 106 GLU A O 1
ATOM 882 N N . LEU A 1 107 ? -10.692 -6.316 -51.965 1.00 35.38 107 LEU A N 1
ATOM 883 C CA . LEU A 1 107 ? -11.068 -7.323 -52.973 1.00 35.38 107 LEU A CA 1
ATOM 884 C C . LEU A 1 107 ? -10.879 -8.731 -52.381 1.00 35.38 107 LEU A C 1
ATOM 886 O O . LEU A 1 107 ? -9.766 -9.034 -51.895 1.00 35.38 107 LEU A O 1
#

pLDDT: mean 74.27, std 19.32, range [28.06, 92.5]

Foldseek 3Di:
DKAFPPWDKDKDWPDADWDADNHDTDGPDPDDTDMDIDTPDPDDDMGDPLQVLQVDPLVVSCCVPPVPNVPVSVVSNVVSNPPDPPDPDDPDPPPDDDDDDDDDDDD

Radius of gyration: 20.61 Å; chains: 1; bounding box: 32×28×77 Å

InterPro domains:
  IPR011051 RmlC-like cupin domain superfamily [SSF51182] (1-66)
  IPR014710 RmlC-like jelly roll fold [G3DSA:2.60.120.10] (1-19)
  IPR014710 RmlC-like jelly roll fold [G3DSA:2.60.120.10] (20-80)

Sequence (107 aa):
MHWHPNADEWSFFIRGRARDMGHFVENIGDEPLEMLEIFRADAFRDFSLFQWMGETPKKMVIDHLFAHDAESGEKFWQRVRGAEKDEITRPDAVEGGRHGEPETEEL

Secondary structure (DSSP, 8-state):
-EE-SS--EEEEEEES-EEESSS-EEE-SSS--EEEEEESSSS---EEHHHHHHHS-HHHHHHHH-TT-HHHHHHHHHHHTT------PPP----------------